Protein AF-A0A915MM73-F1 (afdb_monomer_lite)

Organism: Meloidogyne javanica (NCBI:txid6303)

pLDDT: mean 71.86, std 15.79, range [37.84, 93.06]

Sequence (81 aa):
LEYTELDGYRAVAHCDATGANFGTDISTFLFGMNSVGCALPTEPPLACSDVEKPRLNSTSQCVVDFAVVSRGNCSFSEKVA

Radius of gyration: 14.84 Å; chains: 1; bounding box: 33×34×32 Å

Secondary structure (DSSP, 8-state):
-----BTTBPP------------TTSTT----TT---EEEE-BSTT-SSPPBPP---SS---SSEEEE--S-SS-HHHHT-

Foldseek 3Di:
DDFDPDPPDGDPDDDDDDDDPAQVVVPDDDPDVDDDWAEDAWVVQAQLDDTDDDDDPDPDDTPDYDYDHDDDDDDPNSNND

Structure (mmCIF, N/CA/C/O backbone):
data_AF-A0A915MM73-F1
#
_entry.id   AF-A0A915MM73-F1
#
loop_
_atom_site.group_PDB
_atom_site.id
_atom_site.type_symbol
_atom_site.label_atom_id
_atom_site.label_alt_id
_atom_site.label_comp_id
_atom_site.label_asym_id
_atom_site.label_entity_id
_atom_site.label_seq_id
_atom_site.pdbx_PDB_ins_code
_atom_site.Cartn_x
_atom_site.Cartn_y
_atom_site.Cartn_z
_atom_site.occupancy
_atom_site.B_iso_or_equiv
_atom_site.auth_seq_id
_atom_site.auth_comp_id
_atom_site.auth_asym_id
_atom_site.auth_atom_id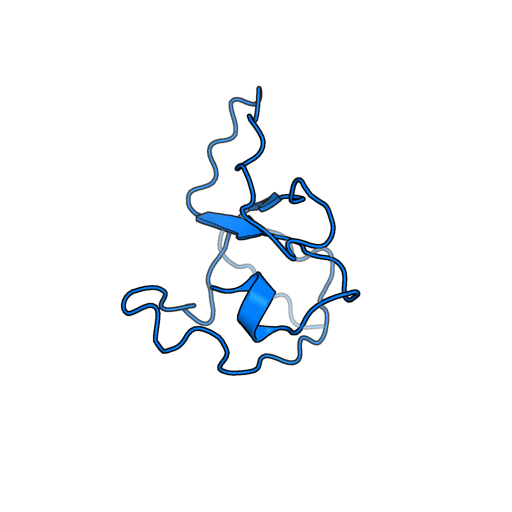
_atom_site.pdbx_PDB_model_num
ATOM 1 N N . LEU A 1 1 ? 11.077 -23.085 -13.760 1.00 37.84 1 LEU A N 1
ATOM 2 C CA . LEU A 1 1 ? 11.604 -21.851 -13.138 1.00 37.84 1 LEU A CA 1
ATOM 3 C C . LEU A 1 1 ? 11.995 -20.938 -14.281 1.00 37.84 1 LEU A C 1
ATOM 5 O O . LEU A 1 1 ? 13.079 -21.081 -14.830 1.00 37.84 1 LEU A O 1
ATOM 9 N N . GLU A 1 2 ? 11.034 -20.146 -14.735 1.00 38.06 2 GLU A N 1
ATOM 10 C CA . GLU A 1 2 ? 11.173 -19.259 -15.887 1.00 38.06 2 GLU A CA 1
ATOM 11 C C . GLU A 1 2 ? 11.696 -17.916 -15.370 1.00 38.06 2 GLU A C 1
ATOM 13 O O . GLU A 1 2 ? 11.105 -17.330 -14.464 1.00 38.06 2 GLU A O 1
ATOM 18 N N . TYR A 1 3 ? 12.865 -17.502 -15.854 1.00 44.91 3 TYR A N 1
ATOM 19 C CA . TYR A 1 3 ? 13.519 -16.262 -15.452 1.00 44.91 3 TYR A CA 1
ATOM 20 C C . TYR A 1 3 ? 13.059 -15.150 -16.392 1.00 44.91 3 TYR A C 1
ATOM 22 O O . TYR A 1 3 ? 13.549 -15.042 -17.512 1.00 44.91 3 TYR A O 1
ATOM 30 N N . THR A 1 4 ? 12.119 -14.322 -15.950 1.00 48.47 4 THR A N 1
ATOM 31 C CA . THR A 1 4 ? 11.816 -13.051 -16.611 1.00 48.47 4 THR A CA 1
ATOM 32 C C . THR A 1 4 ? 12.813 -12.001 -16.121 1.00 48.47 4 THR A C 1
ATOM 34 O O . THR A 1 4 ? 12.633 -11.390 -15.069 1.00 48.47 4 THR A O 1
ATOM 37 N N . GLU A 1 5 ? 13.905 -11.819 -16.870 1.00 45.38 5 GLU A N 1
ATOM 38 C CA . GLU A 1 5 ? 14.763 -10.634 -16.761 1.00 45.38 5 GLU A CA 1
ATOM 39 C C . GLU A 1 5 ? 13.971 -9.408 -17.234 1.00 45.38 5 GLU A C 1
ATOM 41 O O . GLU A 1 5 ? 13.853 -9.137 -18.427 1.00 45.38 5 GLU A O 1
ATOM 46 N N . LEU A 1 6 ? 13.404 -8.665 -16.284 1.00 55.50 6 LEU A N 1
ATOM 47 C CA . LEU A 1 6 ? 13.013 -7.277 -16.498 1.00 55.50 6 LEU A CA 1
ATOM 48 C C . LEU A 1 6 ? 14.265 -6.412 -16.301 1.00 55.50 6 LEU A C 1
ATOM 50 O O . LEU A 1 6 ? 14.632 -6.087 -15.176 1.00 55.50 6 LEU A O 1
ATOM 54 N N . ASP A 1 7 ? 14.939 -6.107 -17.409 1.00 51.62 7 ASP A N 1
ATOM 55 C CA . ASP A 1 7 ? 15.800 -4.929 -17.593 1.00 51.62 7 ASP A CA 1
ATOM 56 C C . ASP A 1 7 ? 16.724 -4.590 -16.397 1.00 51.62 7 ASP A C 1
ATOM 58 O O . ASP A 1 7 ? 16.593 -3.563 -15.734 1.00 51.62 7 ASP A O 1
ATOM 62 N N . GLY A 1 8 ? 17.649 -5.502 -16.074 1.00 59.84 8 GLY A N 1
ATOM 63 C CA . GLY A 1 8 ? 18.700 -5.282 -15.068 1.00 59.84 8 GLY A CA 1
ATOM 64 C C . GLY A 1 8 ? 18.308 -5.537 -13.606 1.00 59.84 8 GLY A C 1
ATOM 65 O O . GLY A 1 8 ? 19.180 -5.501 -12.734 1.00 59.84 8 GLY A O 1
ATOM 66 N N . TYR A 1 9 ? 17.046 -5.861 -13.318 1.00 62.19 9 TYR A N 1
ATOM 67 C CA . TYR A 1 9 ? 16.596 -6.243 -11.979 1.00 62.19 9 TYR A CA 1
ATOM 68 C C . TYR A 1 9 ? 16.412 -7.758 -11.878 1.00 62.19 9 TYR A C 1
ATOM 70 O O . TYR A 1 9 ? 15.641 -8.372 -12.613 1.00 62.19 9 TYR A O 1
ATOM 78 N N . ARG A 1 10 ? 17.103 -8.382 -10.918 1.00 67.62 10 ARG A N 1
ATOM 79 C CA . ARG A 1 10 ? 16.902 -9.799 -10.598 1.00 67.62 10 ARG A CA 1
ATOM 80 C C . ARG A 1 10 ? 15.817 -9.935 -9.539 1.00 67.62 10 ARG A C 1
ATOM 82 O O . ARG A 1 10 ? 15.988 -9.451 -8.421 1.00 67.62 10 ARG A O 1
ATOM 89 N N . ALA A 1 11 ? 14.746 -10.658 -9.856 1.00 68.56 11 ALA A N 1
ATOM 90 C CA . ALA A 1 11 ? 13.744 -11.031 -8.865 1.00 68.56 11 ALA A CA 1
ATOM 91 C C . ALA A 1 11 ? 14.395 -11.862 -7.743 1.00 68.56 11 ALA A C 1
ATOM 93 O O . ALA A 1 11 ? 14.940 -12.942 -7.985 1.00 68.56 11 ALA A O 1
ATOM 94 N N . VAL A 1 12 ? 14.361 -11.335 -6.517 1.00 79.06 12 VAL A N 1
ATOM 95 C CA . VAL A 1 12 ? 14.879 -12.022 -5.321 1.00 79.06 12 VAL A CA 1
ATOM 96 C C . VAL A 1 12 ? 13.788 -12.878 -4.674 1.00 79.06 12 VAL A C 1
ATOM 98 O O . VAL A 1 12 ? 14.074 -13.950 -4.149 1.00 79.06 12 VAL A O 1
ATOM 101 N N . ALA A 1 13 ? 12.535 -12.428 -4.750 1.00 78.62 13 ALA A N 1
ATOM 102 C CA . ALA A 1 13 ? 11.364 -13.137 -4.256 1.00 78.62 13 ALA A CA 1
ATOM 103 C C . ALA A 1 13 ? 10.121 -12.734 -5.061 1.00 78.62 13 ALA A C 1
ATOM 105 O O . ALA A 1 13 ? 10.044 -11.618 -5.575 1.00 78.62 13 ALA A O 1
ATOM 106 N N . HIS A 1 14 ? 9.157 -13.649 -5.145 1.00 80.00 14 HIS A N 1
ATOM 107 C CA . HIS A 1 14 ? 7.831 -13.403 -5.700 1.00 80.00 14 HIS A CA 1
ATOM 108 C C . HIS A 1 14 ? 6.793 -13.736 -4.628 1.00 80.00 14 HIS A C 1
ATOM 110 O O . HIS A 1 14 ? 6.892 -14.787 -3.992 1.00 80.00 14 HIS A O 1
ATOM 116 N N . CYS A 1 15 ? 5.833 -12.838 -4.417 1.00 79.50 15 CYS A N 1
ATOM 117 C CA . CYS A 1 15 ? 4.810 -12.964 -3.385 1.00 79.50 15 CYS A CA 1
ATOM 118 C C . CYS A 1 15 ? 3.432 -12.727 -3.998 1.00 79.50 15 CYS A C 1
ATOM 120 O O . CYS A 1 15 ? 3.271 -11.810 -4.805 1.00 79.50 15 CYS A O 1
ATOM 122 N N . ASP A 1 16 ? 2.439 -13.492 -3.550 1.00 81.69 16 ASP A N 1
ATOM 123 C CA . ASP A 1 16 ? 1.047 -13.222 -3.890 1.00 81.69 16 ASP A CA 1
ATOM 124 C C . ASP A 1 16 ? 0.575 -11.963 -3.158 1.00 81.69 16 ASP A C 1
ATOM 126 O O . ASP A 1 16 ? 0.735 -11.828 -1.941 1.00 81.69 16 ASP A O 1
ATOM 130 N N . ALA A 1 17 ? -0.035 -11.041 -3.898 1.00 74.75 17 ALA A N 1
ATOM 131 C CA . ALA A 1 17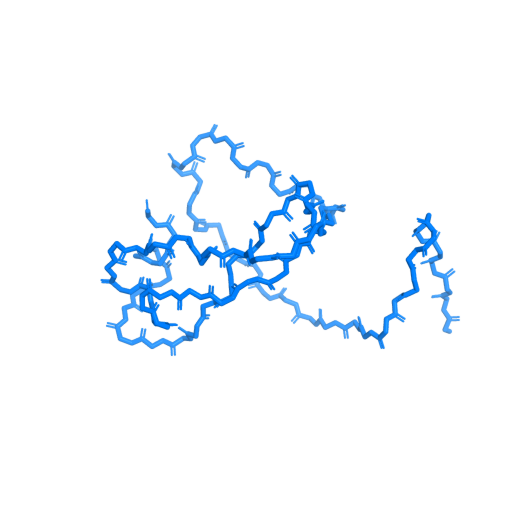 ? -0.659 -9.850 -3.346 1.00 74.75 17 ALA A CA 1
ATOM 132 C C . ALA A 1 17 ? -2.142 -9.845 -3.709 1.00 74.75 17 ALA A C 1
ATOM 134 O O . ALA A 1 17 ? -2.517 -9.985 -4.872 1.00 74.75 17 ALA A O 1
ATOM 135 N N . THR A 1 18 ? -3.002 -9.662 -2.710 1.00 73.94 18 THR A N 1
ATOM 136 C CA . THR A 1 18 ? -4.422 -9.411 -2.957 1.00 73.94 18 THR A CA 1
ATOM 137 C C . THR A 1 18 ? -4.626 -7.910 -3.038 1.00 73.94 18 THR A C 1
ATOM 139 O O . THR A 1 18 ? -4.640 -7.215 -2.024 1.00 73.94 18 THR A O 1
ATOM 142 N N . GLY A 1 19 ? -4.740 -7.409 -4.264 1.00 66.00 19 GLY A N 1
ATOM 143 C CA . GLY A 1 19 ? -5.180 -6.046 -4.505 1.00 66.00 19 GLY A CA 1
ATOM 144 C C . GLY A 1 19 ? -6.672 -5.914 -4.228 1.00 66.00 19 GLY A C 1
ATOM 145 O O . GLY A 1 19 ? -7.452 -6.850 -4.405 1.00 66.00 19 GLY A O 1
ATOM 146 N N . ALA A 1 20 ? -7.076 -4.728 -3.818 1.00 64.81 20 ALA A N 1
ATOM 147 C CA . ALA A 1 20 ? -8.466 -4.326 -3.821 1.00 64.81 20 ALA A CA 1
ATOM 148 C C . ALA A 1 20 ? -8.526 -2.893 -4.337 1.00 64.81 20 ALA A C 1
ATOM 150 O O . ALA A 1 20 ? -7.578 -2.126 -4.164 1.00 64.81 20 ALA A O 1
ATOM 151 N N . ASN A 1 21 ? -9.627 -2.552 -4.998 1.00 59.88 21 ASN A N 1
ATOM 152 C CA . ASN A 1 21 ? -9.828 -1.227 -5.572 1.00 59.88 21 ASN A CA 1
ATOM 153 C C . ASN A 1 21 ? -10.206 -0.243 -4.456 1.00 59.88 21 ASN A C 1
ATOM 155 O O . ASN A 1 21 ? -11.360 0.152 -4.322 1.00 59.88 21 ASN A O 1
ATOM 159 N N . PHE A 1 22 ? -9.233 0.100 -3.617 1.00 59.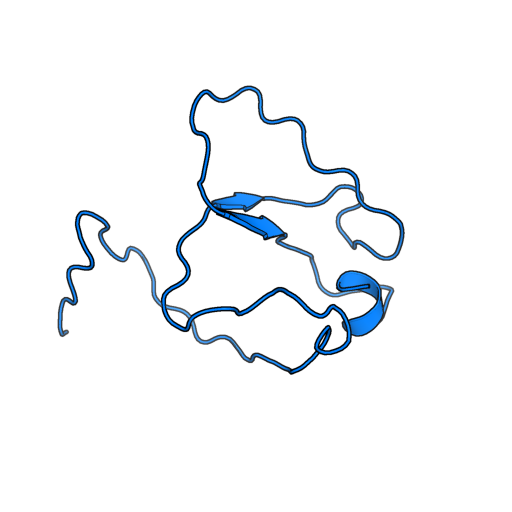34 22 PHE A N 1
ATOM 160 C CA . PHE A 1 22 ? -9.318 1.179 -2.642 1.00 59.34 22 PHE A CA 1
ATOM 161 C C . PHE A 1 22 ? -8.507 2.362 -3.193 1.00 59.34 22 PHE A C 1
ATOM 163 O O . PHE A 1 22 ? -7.390 2.161 -3.662 1.00 59.34 22 PHE A O 1
ATOM 170 N N . GLY A 1 23 ? -9.073 3.573 -3.191 1.00 52.12 23 GLY A N 1
ATOM 171 C CA . GLY A 1 23 ? -8.406 4.767 -3.736 1.00 52.12 23 GLY A CA 1
ATOM 172 C C . GLY A 1 23 ? -8.687 5.070 -5.215 1.00 52.12 23 GLY A C 1
ATOM 173 O O . GLY A 1 23 ? -8.028 5.927 -5.790 1.00 52.12 23 GLY A O 1
ATOM 174 N N . THR A 1 24 ? -9.685 4.433 -5.845 1.00 47.44 24 THR A N 1
ATOM 175 C CA . THR A 1 24 ? -10.128 4.781 -7.216 1.00 47.44 24 THR A CA 1
ATOM 176 C C . THR A 1 24 ? -10.701 6.196 -7.339 1.00 47.44 24 THR A C 1
ATOM 178 O O . THR A 1 24 ? -10.786 6.718 -8.447 1.00 47.44 24 THR A O 1
ATOM 181 N N . ASP A 1 25 ? -11.063 6.818 -6.213 1.00 46.72 25 ASP A N 1
ATOM 182 C CA . ASP A 1 25 ? -11.489 8.221 -6.150 1.00 46.72 25 ASP A CA 1
ATOM 183 C C . ASP A 1 25 ? -10.298 9.204 -6.109 1.00 46.72 25 ASP A C 1
ATOM 185 O O . ASP A 1 25 ? -10.484 10.409 -6.280 1.00 46.72 25 ASP A O 1
ATOM 189 N N . ILE A 1 26 ? -9.060 8.708 -5.959 1.00 48.22 26 ILE A N 1
ATOM 190 C CA . ILE A 1 26 ? -7.828 9.485 -6.144 1.00 48.22 26 ILE A CA 1
ATOM 191 C C . ILE A 1 26 ? -7.435 9.363 -7.616 1.00 48.22 26 ILE A C 1
ATOM 193 O O . ILE A 1 26 ? -6.759 8.432 -8.053 1.00 48.22 26 ILE A O 1
ATOM 197 N N . SER A 1 27 ? -7.929 10.313 -8.398 1.00 42.53 27 SER A N 1
ATOM 198 C CA . SER A 1 27 ? -8.064 10.309 -9.858 1.00 42.53 27 SER A CA 1
ATOM 199 C C . SER A 1 27 ? -6.785 10.216 -10.717 1.00 42.53 27 SER A C 1
ATOM 201 O O . SER A 1 27 ? -6.847 10.530 -11.905 1.00 42.53 27 SER A O 1
ATOM 203 N N . THR A 1 28 ? -5.632 9.764 -10.211 1.00 44.69 28 THR A N 1
ATOM 204 C CA . THR A 1 28 ? -4.371 9.788 -10.988 1.00 44.69 28 THR A CA 1
ATOM 205 C C . THR A 1 28 ? -3.376 8.642 -10.782 1.00 44.69 28 THR A C 1
ATOM 207 O O . THR A 1 28 ? -2.392 8.592 -11.522 1.00 44.69 28 THR A O 1
ATOM 210 N N . PHE A 1 29 ? -3.591 7.677 -9.884 1.00 50.31 29 PHE A N 1
ATOM 211 C CA . PHE A 1 29 ? -2.610 6.596 -9.687 1.00 50.31 29 PHE A CA 1
ATOM 212 C C . PHE A 1 29 ? -2.972 5.332 -10.474 1.00 50.31 29 PHE A C 1
ATOM 214 O O . PHE A 1 29 ? -3.565 4.384 -9.967 1.00 50.31 29 PHE A O 1
ATOM 221 N N . LEU A 1 30 ? -2.573 5.310 -11.747 1.00 48.38 30 LEU A N 1
ATOM 222 C CA . LEU A 1 30 ? -2.497 4.078 -12.529 1.00 48.38 30 LEU A CA 1
ATOM 223 C C . LEU A 1 30 ? -1.340 3.235 -11.976 1.00 48.38 30 LEU A C 1
ATOM 225 O O . LEU A 1 30 ? -0.184 3.439 -12.344 1.00 48.38 30 LEU A O 1
ATOM 229 N N . PHE A 1 31 ? -1.633 2.268 -11.105 1.00 54.03 31 PHE A N 1
ATOM 230 C CA . PHE A 1 31 ? -0.724 1.140 -10.918 1.00 54.03 31 PHE A CA 1
ATOM 231 C C . PHE A 1 31 ? -0.676 0.386 -12.250 1.00 54.03 31 PHE A C 1
ATOM 233 O O . PHE A 1 31 ? -1.523 -0.458 -12.542 1.00 54.03 31 PHE A O 1
ATOM 240 N N . GLY A 1 32 ? 0.284 0.729 -13.109 1.00 55.44 32 GLY A N 1
ATOM 241 C CA . GLY A 1 32 ? 0.639 -0.140 -14.217 1.00 55.44 32 GLY A CA 1
ATOM 242 C C . GLY A 1 32 ? 1.027 -1.498 -13.637 1.00 55.44 32 GLY A C 1
ATOM 243 O O . GLY A 1 32 ? 1.709 -1.559 -12.616 1.00 55.44 32 GLY A O 1
ATOM 244 N N . MET A 1 33 ? 0.623 -2.596 -14.278 1.00 57.19 33 MET A N 1
ATOM 245 C CA . MET A 1 33 ? 0.952 -3.958 -13.818 1.00 57.19 33 MET A CA 1
ATOM 246 C C . MET A 1 33 ? 2.469 -4.210 -13.663 1.00 57.19 33 MET A C 1
ATOM 248 O O . MET A 1 33 ? 2.859 -5.205 -13.066 1.00 57.19 33 MET A O 1
ATOM 252 N N . ASN A 1 34 ? 3.311 -3.285 -14.144 1.00 66.69 34 ASN A N 1
ATOM 253 C CA . ASN A 1 34 ? 4.770 -3.341 -14.122 1.00 66.69 34 ASN A CA 1
ATOM 254 C C . ASN A 1 34 ? 5.412 -2.138 -13.396 1.00 66.69 34 ASN A C 1
ATOM 256 O O . ASN A 1 34 ? 6.524 -1.740 -13.741 1.00 66.69 34 ASN A O 1
ATOM 260 N N . SER A 1 35 ? 4.724 -1.499 -12.444 1.00 71.75 35 SER A N 1
ATOM 261 C CA . SER A 1 35 ? 5.311 -0.384 -11.691 1.00 71.75 35 SER A CA 1
ATOM 262 C C . SER A 1 35 ? 6.462 -0.863 -10.799 1.00 71.75 35 SER A C 1
ATOM 264 O O . SER A 1 35 ? 6.275 -1.715 -9.932 1.00 71.75 35 SER A O 1
ATOM 266 N N . VAL A 1 36 ? 7.647 -0.276 -10.982 1.00 77.38 36 VAL A N 1
ATOM 267 C CA . VAL A 1 36 ? 8.850 -0.538 -10.177 1.00 77.38 36 VAL A CA 1
ATOM 268 C C . VAL A 1 36 ? 9.184 0.709 -9.368 1.00 77.38 36 VAL A C 1
ATOM 270 O O . VAL A 1 36 ? 9.155 1.825 -9.883 1.00 77.38 36 VAL A O 1
ATOM 273 N N . GLY A 1 37 ? 9.498 0.523 -8.091 1.00 81.12 37 GLY A N 1
ATOM 274 C CA . GLY A 1 37 ? 9.707 1.618 -7.155 1.00 81.12 37 GLY A CA 1
ATOM 275 C C . GLY A 1 37 ? 10.228 1.130 -5.813 1.00 81.12 37 GLY A C 1
ATOM 276 O O . GLY A 1 37 ? 10.424 -0.069 -5.604 1.00 81.12 37 GLY A O 1
ATOM 277 N N . CYS A 1 38 ? 10.460 2.068 -4.904 1.00 83.56 38 CYS A N 1
ATOM 278 C CA . CYS A 1 38 ?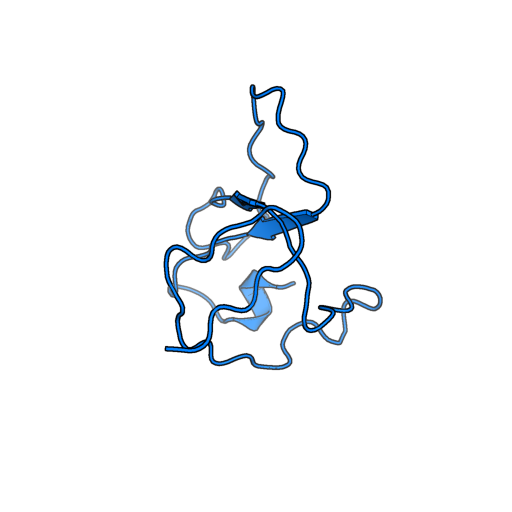 11.037 1.784 -3.598 1.00 83.56 38 CYS A CA 1
ATOM 279 C C . CYS A 1 38 ? 9.967 1.666 -2.525 1.00 83.56 38 CYS A C 1
ATOM 281 O O . CYS A 1 38 ? 9.099 2.521 -2.396 1.00 83.56 38 CYS A O 1
ATOM 283 N N . ALA A 1 39 ? 10.054 0.605 -1.732 1.00 85.50 39 ALA A N 1
ATOM 284 C CA . ALA A 1 39 ? 9.214 0.404 -0.565 1.00 85.50 39 ALA A CA 1
ATOM 285 C C . ALA A 1 39 ? 9.732 1.245 0.611 1.00 85.50 39 ALA A C 1
ATOM 287 O O . ALA A 1 39 ? 10.864 1.051 1.058 1.00 85.50 39 ALA A O 1
ATOM 288 N N . LEU A 1 40 ? 8.902 2.155 1.120 1.00 87.50 40 LEU A N 1
ATOM 289 C CA . LEU A 1 40 ? 9.217 3.038 2.240 1.00 87.50 40 LEU A CA 1
ATOM 290 C C . LEU A 1 40 ? 8.241 2.811 3.400 1.00 87.50 40 LEU A C 1
ATOM 292 O O . LEU A 1 40 ? 7.040 2.674 3.163 1.00 87.50 40 LEU A O 1
ATOM 296 N N . PRO A 1 41 ? 8.716 2.801 4.655 1.00 87.75 41 PRO A N 1
ATOM 297 C CA . PRO A 1 41 ? 7.826 2.799 5.809 1.00 87.75 41 PRO A CA 1
ATOM 298 C C . PRO A 1 41 ? 7.100 4.145 5.938 1.00 87.75 41 PRO A C 1
ATOM 300 O O . PRO A 1 41 ? 7.551 5.160 5.406 1.00 87.75 41 PRO A O 1
ATOM 303 N N . THR A 1 42 ? 6.000 4.165 6.682 1.00 87.62 42 THR A N 1
ATOM 304 C CA . THR A 1 42 ? 5.250 5.386 7.003 1.00 87.62 42 THR A CA 1
ATOM 305 C C . THR A 1 42 ? 5.435 5.793 8.459 1.00 87.62 42 THR A C 1
ATOM 307 O O . THR A 1 42 ? 5.575 4.934 9.329 1.00 87.62 42 THR A O 1
ATOM 310 N N . GLU A 1 43 ? 5.361 7.095 8.730 1.00 88.19 43 GLU A N 1
ATOM 311 C CA . GLU A 1 43 ? 5.217 7.638 10.081 1.00 88.19 43 GLU A CA 1
ATOM 312 C C . GLU A 1 43 ? 3.915 8.463 10.131 1.00 88.19 43 GLU A C 1
ATOM 314 O O . GLU A 1 43 ? 3.817 9.461 9.412 1.00 88.19 43 GLU A O 1
ATOM 319 N N . PRO A 1 44 ? 2.901 8.050 10.915 1.00 89.25 44 PRO A N 1
ATOM 320 C CA . PRO A 1 44 ? 2.901 6.910 11.839 1.00 89.25 44 PRO A CA 1
ATOM 321 C C . PRO A 1 44 ? 2.831 5.524 11.141 1.00 89.25 44 PRO A C 1
ATOM 323 O O . PRO A 1 44 ? 2.270 5.407 10.046 1.00 89.25 44 PRO A O 1
ATOM 326 N N . PRO A 1 45 ? 3.303 4.427 11.779 1.00 88.38 45 PRO A N 1
ATOM 327 C CA . PRO A 1 45 ? 3.396 3.088 11.160 1.00 88.38 45 PRO A CA 1
ATOM 328 C C . PRO A 1 45 ? 2.071 2.457 10.709 1.00 88.38 45 PRO A C 1
ATOM 330 O O . PRO A 1 45 ? 2.048 1.541 9.882 1.00 88.38 45 PRO A O 1
ATOM 333 N N . LEU A 1 46 ? 0.958 2.906 11.297 1.00 90.94 46 LEU A N 1
ATOM 334 C CA . LEU A 1 46 ? -0.380 2.431 10.951 1.00 90.94 46 LEU A CA 1
ATOM 335 C C . LEU A 1 46 ? -1.091 3.337 9.945 1.00 90.94 46 LEU A C 1
ATOM 337 O O . LEU A 1 46 ? -2.116 2.905 9.430 1.00 90.94 46 LEU A O 1
ATOM 341 N N . ALA A 1 47 ? -0.586 4.542 9.661 1.00 90.94 47 ALA A N 1
ATOM 342 C CA . ALA A 1 47 ? -1.204 5.485 8.725 1.00 90.94 47 ALA A CA 1
ATOM 343 C C . ALA A 1 47 ? -2.728 5.658 8.924 1.00 90.94 47 ALA A C 1
ATOM 345 O O . ALA A 1 47 ? -3.485 5.681 7.965 1.00 90.94 47 ALA A O 1
ATOM 346 N N . CYS A 1 48 ? -3.189 5.710 10.179 1.00 90.75 48 CYS A N 1
ATOM 347 C CA . CYS A 1 48 ? -4.596 6.001 10.510 1.00 90.75 48 CYS A CA 1
ATOM 348 C C . CYS A 1 48 ? -4.856 7.510 10.670 1.00 90.75 48 CYS A C 1
ATOM 350 O O . CYS A 1 48 ? -5.828 7.939 11.277 1.00 90.75 48 CYS A O 1
ATOM 352 N N . SER A 1 49 ? -3.905 8.317 10.227 1.00 88.88 49 SER A N 1
ATOM 353 C CA . SER A 1 49 ? -3.897 9.771 10.266 1.00 88.88 49 SER A CA 1
ATOM 354 C C . SER A 1 49 ? -2.896 10.246 9.221 1.00 88.88 49 SER A C 1
ATOM 356 O O . SER A 1 49 ? -2.155 9.421 8.676 1.00 88.88 49 SER A O 1
ATOM 358 N N . ASP A 1 50 ? -2.824 11.558 9.012 1.00 86.25 50 ASP A N 1
ATOM 359 C CA . ASP A 1 50 ? -1.875 12.179 8.090 1.00 86.25 50 ASP A CA 1
ATOM 360 C C . ASP A 1 50 ? -0.458 11.613 8.272 1.00 86.25 50 ASP A C 1
ATOM 362 O O . ASP A 1 50 ? 0.084 11.572 9.382 1.00 86.25 50 ASP A O 1
ATOM 366 N N . VAL A 1 51 ? 0.110 11.131 7.164 1.00 85.56 51 VAL A N 1
ATOM 367 C CA . VAL A 1 51 ? 1.445 10.532 7.104 1.00 85.56 51 VAL A CA 1
ATOM 368 C C . VAL A 1 51 ? 2.415 11.537 6.512 1.00 85.56 51 VAL A C 1
ATOM 370 O O . VAL A 1 51 ? 2.188 12.077 5.428 1.00 85.56 51 VAL A O 1
ATOM 373 N N . GLU A 1 52 ? 3.555 11.719 7.169 1.00 81.81 52 GLU A N 1
ATOM 374 C CA . GLU A 1 52 ? 4.670 12.439 6.569 1.00 81.81 52 GLU A CA 1
ATOM 375 C C . GLU A 1 52 ? 5.585 11.475 5.813 1.00 81.81 52 GLU A C 1
ATOM 377 O O . GLU A 1 52 ? 5.984 10.418 6.312 1.00 81.81 52 GLU A O 1
ATOM 382 N N . LYS A 1 53 ? 5.959 11.851 4.584 1.00 76.88 53 LYS A N 1
ATOM 383 C CA . LYS A 1 53 ? 6.948 11.095 3.814 1.00 76.88 53 LYS A CA 1
ATOM 384 C C . LYS A 1 53 ? 8.291 11.117 4.561 1.00 76.88 53 LYS A C 1
ATOM 386 O O . LYS A 1 53 ? 8.796 12.210 4.843 1.00 76.88 53 LYS A O 1
ATOM 391 N N . PRO A 1 54 ? 8.927 9.956 4.810 1.00 77.12 54 PRO A N 1
ATOM 392 C CA . PRO A 1 54 ? 10.238 9.925 5.439 1.00 77.12 54 PRO A CA 1
ATOM 393 C C . PRO A 1 54 ? 11.253 10.734 4.631 1.00 77.12 54 PRO A C 1
ATOM 395 O O . PRO A 1 54 ? 11.356 10.596 3.408 1.00 77.12 54 PRO A O 1
ATOM 398 N N . ARG A 1 55 ? 12.049 11.559 5.316 1.00 73.62 55 ARG A N 1
ATOM 399 C CA . ARG A 1 55 ? 13.190 12.229 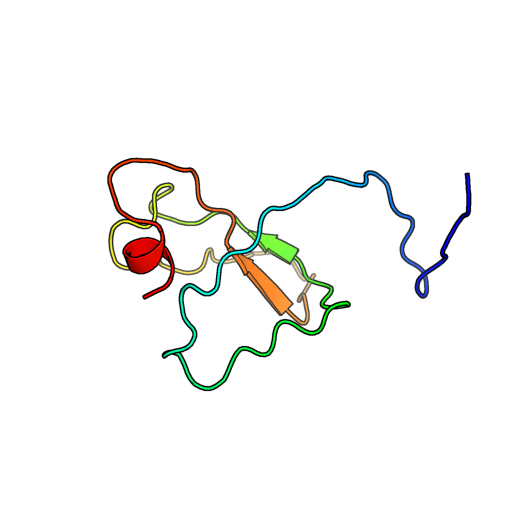4.687 1.00 73.62 55 ARG A CA 1
ATOM 400 C C . ARG A 1 55 ? 14.289 11.204 4.439 1.00 73.62 55 ARG A C 1
ATOM 402 O O . ARG A 1 55 ? 14.977 10.780 5.364 1.00 73.62 55 ARG A O 1
ATOM 409 N N . LEU A 1 56 ? 14.450 10.805 3.183 1.00 73.56 56 LEU A N 1
ATOM 410 C CA . LEU A 1 56 ? 15.541 9.933 2.770 1.00 73.56 56 LEU A CA 1
ATOM 411 C C . LEU A 1 56 ? 16.816 10.763 2.600 1.00 73.56 56 LEU A C 1
ATOM 413 O O . LEU A 1 56 ? 16.882 11.646 1.751 1.00 73.56 56 LEU A O 1
ATOM 417 N N . ASN A 1 57 ? 17.845 10.449 3.387 1.00 67.94 57 ASN A N 1
ATOM 418 C CA . ASN A 1 57 ? 19.180 11.051 3.261 1.00 67.94 57 ASN A CA 1
ATOM 419 C C . ASN A 1 57 ? 20.039 10.372 2.173 1.00 67.94 57 ASN A C 1
ATOM 421 O O . ASN A 1 57 ? 21.247 10.591 2.105 1.00 67.94 57 ASN A O 1
ATOM 425 N N . SER A 1 58 ? 19.444 9.504 1.350 1.00 64.12 58 SER A N 1
ATOM 426 C CA . SER A 1 58 ? 20.144 8.719 0.332 1.00 64.12 58 SER A CA 1
ATOM 427 C C . SER A 1 58 ? 20.061 9.361 -1.049 1.00 64.12 58 SER A C 1
ATOM 429 O O . SER A 1 58 ? 19.008 9.845 -1.455 1.00 64.12 58 SER A O 1
ATOM 431 N N . THR A 1 59 ? 21.142 9.261 -1.821 1.00 55.88 59 THR A N 1
ATOM 432 C CA . THR A 1 59 ? 21.228 9.709 -3.224 1.00 55.88 59 THR A CA 1
ATOM 433 C C . THR A 1 59 ? 20.369 8.876 -4.186 1.00 55.88 59 THR A C 1
ATOM 435 O O . THR A 1 59 ? 20.173 9.270 -5.332 1.00 55.88 59 THR A O 1
ATOM 438 N N . SER A 1 60 ? 19.857 7.724 -3.744 1.00 59.34 60 SER A N 1
ATOM 439 C CA . SER A 1 60 ? 18.955 6.863 -4.508 1.00 59.34 60 SER A CA 1
ATOM 440 C C . SER A 1 60 ? 17.566 7.493 -4.595 1.00 59.34 60 SER A C 1
ATOM 442 O O . SER A 1 60 ? 16.697 7.235 -3.766 1.00 59.34 60 SER A O 1
ATOM 444 N N . GLN A 1 61 ? 17.378 8.353 -5.594 1.00 60.06 61 GLN A N 1
ATOM 445 C CA . GLN A 1 61 ? 16.059 8.822 -6.000 1.00 60.06 61 GLN A CA 1
ATOM 446 C C . GLN A 1 61 ? 15.368 7.692 -6.759 1.00 60.06 61 GLN A C 1
ATOM 448 O O . GLN A 1 61 ? 15.775 7.330 -7.863 1.00 60.06 61 GLN A O 1
ATOM 453 N N . CYS A 1 62 ? 14.348 7.107 -6.146 1.00 73.06 62 CYS A N 1
ATOM 454 C CA . CYS A 1 62 ? 13.476 6.167 -6.828 1.00 73.06 62 CYS A CA 1
ATOM 455 C C . CYS A 1 62 ? 12.468 6.959 -7.663 1.00 73.06 62 CYS A C 1
ATOM 457 O O . CYS A 1 62 ? 11.987 8.007 -7.237 1.00 73.06 62 CYS A O 1
ATOM 459 N N . VAL A 1 63 ? 12.173 6.480 -8.872 1.00 72.94 63 VAL A N 1
ATOM 460 C CA . VAL A 1 63 ? 11.215 7.146 -9.773 1.00 72.94 63 VAL A CA 1
ATOM 461 C C . VAL A 1 63 ? 9.799 7.100 -9.187 1.00 72.94 63 VAL A C 1
ATOM 463 O O . VAL A 1 63 ? 9.017 8.030 -9.367 1.00 72.94 63 VAL A O 1
ATOM 466 N N . VAL A 1 64 ? 9.493 6.025 -8.457 1.00 77.31 64 VAL A N 1
ATOM 467 C CA . VAL A 1 64 ? 8.228 5.797 -7.758 1.00 77.31 64 VAL A CA 1
ATOM 468 C C . VAL A 1 64 ? 8.530 5.305 -6.346 1.00 77.31 64 VAL A C 1
ATOM 470 O O . VAL A 1 64 ? 9.426 4.479 -6.153 1.00 77.31 64 VAL A O 1
ATOM 473 N N . ASP A 1 65 ? 7.754 5.783 -5.377 1.00 82.88 65 ASP A N 1
ATOM 474 C CA . ASP A 1 65 ? 7.795 5.331 -3.989 1.00 82.88 65 ASP A CA 1
ATOM 475 C C . ASP A 1 65 ? 6.474 4.644 -3.625 1.00 82.88 65 ASP A C 1
ATOM 477 O O . ASP A 1 65 ? 5.394 5.139 -3.946 1.00 82.88 65 ASP A O 1
ATOM 481 N N . PHE A 1 66 ? 6.565 3.518 -2.925 1.00 84.56 66 PHE A N 1
ATOM 482 C CA . PHE A 1 66 ? 5.436 2.766 -2.392 1.00 84.56 66 PHE A CA 1
ATOM 483 C C . PHE A 1 66 ? 5.458 2.811 -0.868 1.00 84.56 66 PHE A C 1
ATOM 485 O O . PHE A 1 66 ? 6.448 2.430 -0.243 1.00 84.56 66 PHE A O 1
ATOM 492 N N . ALA A 1 67 ? 4.352 3.235 -0.262 1.00 87.19 67 ALA A N 1
ATOM 493 C CA . ALA A 1 67 ? 4.187 3.194 1.185 1.00 87.19 67 ALA A CA 1
ATOM 494 C C . ALA A 1 67 ? 3.900 1.759 1.658 1.00 87.19 67 ALA A C 1
ATOM 496 O O . ALA A 1 67 ? 2.968 1.109 1.185 1.00 87.19 67 ALA A O 1
ATOM 497 N N . VAL A 1 68 ? 4.682 1.273 2.621 1.00 89.00 68 VAL A N 1
ATOM 498 C CA . VAL A 1 68 ? 4.468 -0.011 3.296 1.00 89.00 68 VAL A CA 1
ATOM 499 C C . VAL A 1 68 ? 3.819 0.254 4.646 1.00 89.00 68 VAL A C 1
ATOM 501 O O . VAL A 1 68 ? 4.470 0.722 5.579 1.00 89.00 68 VAL A O 1
ATOM 504 N N . VAL A 1 69 ? 2.531 -0.069 4.747 1.00 90.56 69 VAL A N 1
ATOM 505 C CA . VAL A 1 69 ? 1.713 0.201 5.933 1.00 90.56 69 VAL A CA 1
ATOM 5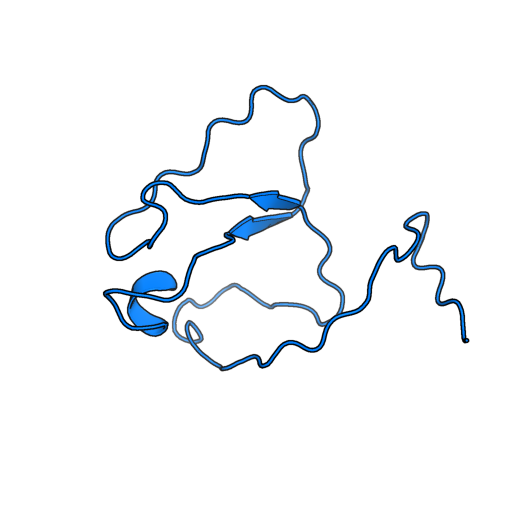06 C C . VAL A 1 69 ? 1.279 -1.105 6.580 1.00 90.56 69 VAL A C 1
ATOM 508 O O . VAL A 1 69 ? 0.767 -2.011 5.920 1.00 90.56 69 VAL A O 1
ATOM 511 N N . SER A 1 70 ? 1.433 -1.193 7.900 1.00 90.69 70 SER A N 1
ATOM 512 C CA . SER A 1 70 ? 0.958 -2.356 8.646 1.00 90.69 70 SER A CA 1
ATOM 513 C C . SER A 1 70 ? -0.567 -2.345 8.797 1.00 90.69 70 SER A C 1
ATOM 515 O O . SER A 1 70 ? -1.214 -1.305 8.980 1.00 90.69 70 SER A O 1
ATOM 517 N N . ARG A 1 71 ? -1.169 -3.536 8.754 1.00 88.62 71 ARG A N 1
ATOM 518 C CA . ARG A 1 71 ? -2.599 -3.707 9.027 1.00 88.62 71 ARG A CA 1
ATOM 519 C C . ARG A 1 71 ? -2.888 -3.423 10.504 1.00 88.62 71 ARG A C 1
ATOM 521 O O . ARG A 1 71 ? -2.193 -3.938 11.371 1.00 88.62 71 ARG A O 1
ATOM 528 N N . GLY A 1 72 ? -3.949 -2.667 10.784 1.00 90.38 72 GLY A N 1
ATOM 529 C CA . GLY A 1 72 ? -4.397 -2.388 12.152 1.00 90.38 72 GLY A CA 1
ATOM 530 C C . GLY A 1 72 ? -5.032 -1.008 12.311 1.00 90.38 72 GLY A C 1
ATOM 531 O O . GLY A 1 72 ? -4.818 -0.142 11.463 1.00 90.38 72 GLY A O 1
ATOM 532 N N . ASN A 1 73 ? -5.792 -0.856 13.402 1.00 93.06 73 ASN A N 1
ATOM 533 C CA . ASN A 1 73 ? -6.449 0.340 13.969 1.00 93.06 73 ASN A CA 1
ATOM 534 C C . ASN A 1 73 ? -7.392 1.173 13.087 1.00 93.06 73 ASN A C 1
ATOM 536 O O . ASN A 1 73 ? -8.198 1.915 13.633 1.00 93.06 73 ASN A O 1
ATOM 540 N N . CYS A 1 74 ? -7.339 1.025 11.771 1.00 90.75 74 CYS A N 1
ATOM 541 C CA . CYS A 1 74 ? -8.171 1.743 10.817 1.00 90.75 74 CYS A CA 1
ATOM 542 C C . CYS A 1 74 ? -8.439 0.887 9.576 1.00 90.75 74 CYS A C 1
ATOM 544 O O . CYS A 1 74 ? -7.827 -0.172 9.369 1.00 90.75 74 CYS A O 1
ATOM 546 N N . SER A 1 75 ? -9.384 1.339 8.752 1.00 89.38 75 SER A N 1
ATOM 547 C CA . SER A 1 75 ? -9.745 0.667 7.502 1.00 89.38 75 SER A CA 1
ATOM 548 C C . SER A 1 75 ? -8.642 0.788 6.440 1.00 89.38 75 SER A C 1
ATOM 550 O O . SER A 1 75 ? -7.771 1.648 6.530 1.00 89.38 75 SER A O 1
ATOM 552 N N . PHE A 1 76 ? -8.673 -0.065 5.408 1.00 85.06 76 PHE A N 1
ATOM 553 C CA . PHE A 1 76 ? -7.765 0.100 4.265 1.00 85.06 76 PHE A CA 1
ATOM 554 C C . PHE A 1 76 ? -8.010 1.418 3.531 1.00 85.06 76 PHE A C 1
ATOM 556 O O . PHE A 1 76 ? -7.042 2.065 3.158 1.00 85.06 76 PHE A O 1
ATOM 563 N N . SER A 1 77 ? -9.274 1.835 3.394 1.00 82.75 77 SER A N 1
ATOM 564 C CA . SER A 1 77 ? -9.654 3.099 2.753 1.00 82.75 77 SER A CA 1
ATOM 565 C C . SER A 1 77 ? -9.059 4.319 3.453 1.00 82.75 77 SER A C 1
ATOM 567 O O . SER A 1 77 ? -8.647 5.253 2.788 1.00 82.75 77 SER A O 1
ATOM 569 N N . GLU A 1 78 ? -8.976 4.294 4.782 1.00 85.38 78 GLU A N 1
ATOM 570 C CA . GLU A 1 78 ? -8.406 5.386 5.584 1.00 85.38 78 GLU A CA 1
ATOM 571 C C . GLU A 1 78 ? -6.887 5.511 5.418 1.00 85.38 78 GLU A C 1
ATOM 573 O O . GLU A 1 78 ? -6.352 6.607 5.496 1.00 85.38 78 GLU A O 1
ATOM 578 N N . LYS A 1 79 ? -6.196 4.403 5.123 1.00 86.00 79 LYS A N 1
ATOM 579 C CA . LYS A 1 79 ? -4.746 4.391 4.858 1.00 86.00 79 LYS A CA 1
ATOM 580 C C . LYS A 1 79 ? -4.390 4.887 3.454 1.00 86.00 79 LYS A C 1
ATOM 582 O O . LYS A 1 79 ? -3.224 5.166 3.195 1.00 86.00 79 LYS A O 1
ATOM 587 N N . VAL A 1 80 ? -5.361 4.893 2.538 1.00 75.75 80 VAL A N 1
ATOM 588 C CA . VAL A 1 80 ? -5.191 5.286 1.129 1.00 75.75 80 VAL A CA 1
ATOM 589 C C . VAL A 1 80 ? -5.961 6.559 0.783 1.00 75.75 80 VAL A C 1
ATOM 591 O O . VAL A 1 80 ? -6.125 6.826 -0.402 1.00 75.75 80 VAL A O 1
ATOM 594 N N . ALA A 1 81 ? -6.476 7.280 1.784 1.00 62.75 81 ALA A N 1
ATOM 595 C CA . ALA A 1 81 ? -7.142 8.575 1.637 1.00 62.75 81 ALA A CA 1
ATOM 596 C C . ALA A 1 81 ? -6.109 9.709 1.606 1.00 62.75 81 ALA A C 1
ATOM 598 O O . ALA A 1 81 ? -6.330 10.662 0.826 1.00 62.75 81 ALA A O 1
#